Protein AF-S4P9D7-F1 (afdb_monomer_lite)

Structure (mmCIF, N/CA/C/O backbone):
data_AF-S4P9D7-F1
#
_entry.id   AF-S4P9D7-F1
#
loop_
_atom_site.group_PDB
_atom_site.id
_atom_site.type_symbol
_atom_site.label_atom_id
_atom_site.label_alt_id
_atom_site.label_comp_id
_atom_site.label_asym_id
_atom_site.label_entity_id
_atom_site.label_seq_id
_atom_site.pdbx_PDB_ins_code
_atom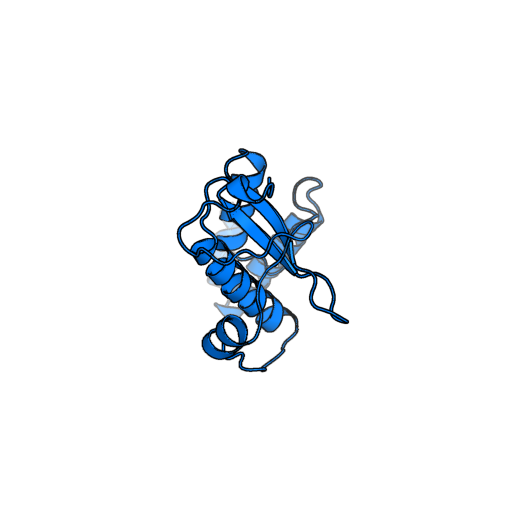_site.Cartn_x
_atom_site.Cartn_y
_atom_site.Cartn_z
_atom_site.occupancy
_atom_site.B_iso_or_equiv
_atom_site.auth_seq_id
_atom_site.auth_comp_id
_atom_site.auth_asym_id
_atom_site.auth_atom_id
_atom_site.pdbx_PDB_model_num
ATOM 1 N N . MET A 1 1 ? -30.443 20.123 17.016 1.00 55.59 1 MET A N 1
ATOM 2 C CA . MET A 1 1 ? -28.961 20.067 17.024 1.00 55.59 1 MET A CA 1
ATOM 3 C C . MET A 1 1 ? -28.457 20.153 18.463 1.00 55.59 1 MET A C 1
ATOM 5 O O . MET A 1 1 ? -27.554 19.395 18.778 1.00 55.59 1 MET A O 1
ATOM 9 N N . GLU A 1 2 ? -29.106 20.948 19.334 1.00 55.00 2 GLU A N 1
ATOM 10 C CA . GLU A 1 2 ? -28.965 20.903 20.808 1.00 55.00 2 GLU A CA 1
ATOM 11 C C . GLU A 1 2 ? -29.050 19.477 21.404 1.00 55.00 2 GLU A C 1
ATOM 13 O O . GLU A 1 2 ? -28.188 19.096 22.186 1.00 55.00 2 GLU A O 1
ATOM 18 N N . ASP A 1 3 ? -30.010 18.648 20.970 1.00 70.12 3 ASP A N 1
ATOM 19 C CA . ASP A 1 3 ? -30.281 17.335 21.593 1.00 70.12 3 ASP A CA 1
ATOM 20 C C . ASP A 1 3 ? -29.162 16.290 21.438 1.00 70.12 3 ASP A C 1
ATOM 22 O O . ASP A 1 3 ? -29.052 15.364 22.233 1.00 70.12 3 ASP A O 1
ATOM 26 N N . ILE A 1 4 ? -28.330 16.392 20.398 1.00 74.69 4 ILE A N 1
ATOM 27 C CA . ILE A 1 4 ? -27.297 15.378 20.114 1.00 74.69 4 ILE A CA 1
ATOM 28 C C . ILE A 1 4 ? -26.074 15.603 21.009 1.00 74.69 4 ILE A C 1
ATOM 30 O O . ILE A 1 4 ? -25.445 14.642 21.447 1.00 74.69 4 ILE A O 1
ATOM 34 N N . ALA A 1 5 ? -25.753 16.869 21.292 1.00 75.44 5 ALA A N 1
ATOM 35 C CA . ALA A 1 5 ? -24.651 17.234 22.177 1.00 75.44 5 ALA A CA 1
ATOM 36 C C . ALA A 1 5 ? -24.961 16.850 23.632 1.00 75.44 5 ALA A C 1
ATOM 38 O O . ALA A 1 5 ? -24.116 16.266 24.300 1.00 75.44 5 ALA A O 1
ATOM 39 N N . GLU A 1 6 ? -26.197 17.081 24.081 1.00 77.31 6 GLU A N 1
ATOM 40 C CA . GLU A 1 6 ? -26.632 16.741 25.441 1.00 77.31 6 GLU A CA 1
ATOM 41 C C . GLU A 1 6 ? -26.624 15.224 25.691 1.00 77.31 6 GLU A C 1
ATOM 43 O O . GLU A 1 6 ? -26.203 14.759 26.746 1.00 77.31 6 GLU A O 1
ATOM 48 N N . VAL A 1 7 ? -27.024 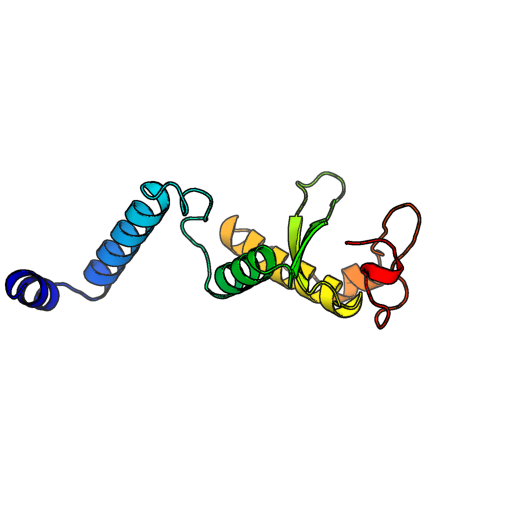14.430 24.691 1.00 78.69 7 VAL A N 1
ATOM 49 C CA . VAL A 1 7 ? -26.945 12.962 24.744 1.00 78.69 7 VAL A CA 1
ATOM 50 C C . VAL A 1 7 ? -25.489 12.490 24.741 1.00 78.69 7 VAL A C 1
ATOM 52 O O . VAL A 1 7 ? -25.148 11.578 25.494 1.00 78.69 7 VAL A O 1
ATOM 55 N N . ALA A 1 8 ? -24.618 13.112 23.941 1.00 78.31 8 ALA A N 1
ATOM 56 C CA . ALA A 1 8 ? -23.202 12.751 23.874 1.00 78.31 8 ALA A CA 1
ATOM 57 C C . ALA A 1 8 ? -22.477 12.936 25.217 1.00 78.31 8 ALA A C 1
ATOM 59 O O . ALA A 1 8 ? -21.659 12.090 25.574 1.00 78.31 8 ALA A O 1
ATOM 60 N N . ASP A 1 9 ? -22.830 13.967 25.990 1.00 83.44 9 ASP A N 1
ATOM 61 C CA . ASP A 1 9 ? -22.253 14.227 27.318 1.00 83.44 9 ASP A CA 1
ATOM 62 C C . ASP A 1 9 ? -22.645 13.175 28.376 1.00 83.44 9 ASP A C 1
ATOM 64 O O . ASP A 1 9 ? -22.005 13.074 29.424 1.00 83.44 9 ASP A O 1
ATOM 68 N N . THR A 1 10 ? -23.674 12.360 28.110 1.00 88.38 10 THR A N 1
ATOM 69 C CA . THR A 1 10 ? -24.101 11.263 29.001 1.00 88.38 10 THR A CA 1
ATOM 70 C C . THR A 1 10 ? -23.444 9.917 28.690 1.00 88.38 10 THR A C 1
ATOM 72 O O . THR A 1 10 ? -23.580 8.976 29.475 1.00 88.38 10 THR A O 1
ATOM 75 N N . LEU A 1 11 ? -22.739 9.809 27.562 1.00 89.00 11 LEU A N 1
ATOM 76 C CA . LEU A 1 11 ? -22.151 8.565 27.070 1.00 89.00 11 LEU A CA 1
ATOM 77 C C . LEU A 1 11 ? -20.698 8.405 27.525 1.00 89.00 11 LEU A C 1
ATOM 79 O O . LEU A 1 11 ? -19.957 9.378 27.682 1.00 89.00 11 LEU A O 1
ATOM 83 N N . SER A 1 12 ? -20.263 7.157 27.711 1.00 92.81 12 SER A N 1
ATOM 84 C CA . SER A 1 12 ? -18.851 6.883 27.974 1.00 92.81 12 SER A CA 1
ATOM 85 C C . SER A 1 12 ? -18.006 7.046 26.704 1.00 92.81 12 SER A C 1
ATOM 87 O O . SER A 1 12 ? -18.512 7.055 25.580 1.00 92.81 12 SER A O 1
ATOM 89 N N . HIS A 1 13 ? -16.683 7.138 26.869 1.00 90.38 13 HIS A N 1
ATOM 90 C CA . HIS A 1 13 ? -15.762 7.168 25.730 1.00 90.38 13 HIS A CA 1
ATOM 91 C C . HIS A 1 13 ? -15.916 5.939 24.822 1.00 90.38 13 HIS A C 1
ATOM 93 O O . HIS A 1 13 ? -15.871 6.073 23.599 1.00 90.38 13 HIS A O 1
ATOM 99 N N . ASP A 1 14 ? -16.122 4.763 25.415 1.00 93.12 14 ASP A N 1
ATOM 100 C CA . ASP A 1 14 ? -16.276 3.513 24.674 1.00 93.12 14 ASP A CA 1
ATOM 101 C C . ASP A 1 14 ? -17.590 3.501 23.880 1.00 93.12 14 ASP A C 1
ATOM 103 O O . ASP A 1 14 ? -17.578 3.146 22.700 1.00 93.12 14 ASP A O 1
ATOM 107 N N . ASP A 1 15 ? -18.684 4.000 24.469 1.00 92.00 15 ASP A N 1
ATOM 108 C CA . ASP A 1 15 ? -19.976 4.136 23.780 1.00 92.00 15 ASP A CA 1
ATOM 109 C C . ASP A 1 15 ? -19.867 5.102 22.589 1.00 92.00 15 ASP A C 1
ATOM 111 O O . ASP A 1 15 ? -20.320 4.805 21.482 1.00 92.00 15 ASP A O 1
ATOM 115 N N . LEU A 1 16 ? -19.211 6.253 22.783 1.00 91.94 16 LEU A N 1
ATOM 116 C CA . LEU A 1 16 ? -18.976 7.230 21.715 1.00 91.94 16 LEU A CA 1
ATOM 117 C C . LEU A 1 16 ? -18.119 6.644 20.587 1.00 91.94 16 LEU A C 1
ATOM 119 O O . LEU A 1 16 ? -18.410 6.870 19.407 1.00 91.94 16 LEU A O 1
ATOM 123 N N . LEU A 1 17 ? -17.080 5.874 20.923 1.00 91.12 17 LEU A N 1
ATOM 124 C CA . LEU A 1 17 ? -16.254 5.174 19.940 1.00 91.12 17 LEU A CA 1
ATOM 125 C C . LEU A 1 17 ? -17.067 4.146 19.152 1.00 91.12 17 LEU A C 1
ATOM 127 O O . LEU A 1 17 ? -16.924 4.074 17.930 1.00 91.12 17 LEU A O 1
ATOM 131 N N . GLU A 1 18 ? -17.900 3.353 19.821 1.00 91.75 18 GLU A N 1
ATOM 132 C CA . GLU A 1 18 ? -18.729 2.332 19.181 1.00 91.75 18 GLU A CA 1
ATOM 133 C C . GLU A 1 18 ? -19.769 2.953 18.240 1.00 91.75 18 GLU A C 1
ATOM 135 O O . GLU A 1 18 ? -19.881 2.536 17.081 1.00 91.75 18 GLU A O 1
ATOM 140 N N . ILE A 1 19 ? -20.465 4.001 18.690 1.00 91.94 19 ILE A N 1
ATOM 141 C CA . ILE A 1 19 ? -21.448 4.739 17.884 1.00 91.94 19 ILE A CA 1
ATOM 142 C C . ILE A 1 19 ? -20.776 5.368 16.664 1.00 91.94 19 ILE A C 1
ATOM 144 O O . ILE A 1 19 ? -21.284 5.249 15.544 1.00 91.94 19 ILE A O 1
ATOM 148 N N . THR A 1 20 ? -19.618 6.005 16.853 1.00 90.12 20 THR A N 1
ATOM 149 C CA . THR A 1 20 ? -18.883 6.659 15.761 1.00 90.12 20 THR A CA 1
ATOM 150 C C . THR A 1 20 ? -18.406 5.636 14.733 1.00 90.12 20 THR A C 1
ATOM 152 O O . THR A 1 20 ? -18.627 5.823 13.536 1.00 90.12 20 THR A O 1
ATOM 155 N N . LYS A 1 21 ? -17.809 4.522 15.179 1.00 89.44 21 LYS A N 1
ATOM 156 C CA . LYS A 1 21 ? -17.363 3.436 14.289 1.00 89.44 21 LYS A CA 1
ATOM 157 C C . LYS A 1 21 ? -18.530 2.842 13.510 1.00 89.44 21 LYS A C 1
ATOM 159 O O . LYS A 1 21 ? -18.445 2.715 12.293 1.00 89.44 21 LYS A O 1
ATOM 164 N N . SER A 1 22 ? -19.632 2.532 14.186 1.00 90.38 22 SER A N 1
ATOM 165 C CA . SER A 1 22 ? -20.820 1.954 13.549 1.00 90.38 22 SER A CA 1
ATOM 166 C C . SER A 1 22 ? -21.439 2.908 12.527 1.00 90.38 22 SER A C 1
ATOM 168 O O . SER A 1 22 ? -21.825 2.489 11.436 1.00 90.38 22 SER A O 1
ATOM 170 N N . SER A 1 23 ? -21.485 4.204 12.844 1.00 91.31 23 SER A N 1
ATOM 171 C CA . SER A 1 23 ? -21.981 5.238 11.930 1.00 91.31 23 SER A CA 1
ATOM 172 C C . SER A 1 23 ? -21.091 5.385 10.697 1.00 91.31 23 SER A C 1
ATOM 174 O O . SER A 1 23 ? -21.610 5.447 9.584 1.00 91.31 23 SER A O 1
ATOM 176 N N . LEU A 1 24 ? -19.764 5.372 10.870 1.00 89.50 24 LEU A N 1
ATOM 177 C CA . LEU A 1 24 ? -18.810 5.399 9.758 1.00 89.50 24 LEU A CA 1
ATOM 178 C C . LEU A 1 24 ? -18.944 4.169 8.859 1.00 89.50 24 LEU A C 1
ATOM 180 O O . LEU A 1 24 ? -19.039 4.316 7.645 1.00 89.50 24 LEU A O 1
ATOM 184 N N . VAL A 1 25 ? -19.012 2.966 9.435 1.00 89.44 25 VAL A N 1
ATOM 185 C CA . VAL A 1 25 ? -19.188 1.723 8.665 1.00 89.44 25 VAL A CA 1
ATOM 186 C C . VAL A 1 25 ? -20.497 1.744 7.879 1.00 89.44 25 VAL A C 1
ATOM 188 O O . VAL A 1 25 ? -20.529 1.345 6.714 1.00 89.44 25 VAL A O 1
ATOM 191 N N . ASN A 1 26 ? -21.576 2.239 8.487 1.00 90.44 26 ASN A N 1
ATOM 192 C CA . ASN A 1 26 ? -22.845 2.400 7.791 1.00 90.44 26 ASN A CA 1
ATOM 193 C C . ASN A 1 26 ? -22.727 3.385 6.628 1.00 90.44 26 ASN A C 1
ATOM 195 O O . ASN A 1 26 ? -23.151 3.035 5.532 1.00 90.44 26 ASN A O 1
ATOM 199 N N . LEU A 1 27 ? -22.114 4.553 6.844 1.00 90.31 27 LEU A N 1
ATOM 200 C CA . LEU A 1 27 ? -21.905 5.562 5.806 1.00 90.31 27 LEU A CA 1
ATOM 201 C C . LEU A 1 27 ? -21.118 4.990 4.623 1.00 90.31 27 LEU A C 1
ATOM 203 O O . LEU A 1 27 ? -21.599 5.074 3.494 1.00 90.31 27 LEU A O 1
ATOM 207 N N . LEU A 1 28 ? -19.973 4.350 4.890 1.00 89.06 28 LEU A N 1
ATOM 208 C CA . LEU A 1 28 ? -19.132 3.722 3.865 1.00 89.06 28 LEU A CA 1
ATOM 209 C C . LEU A 1 28 ? -19.915 2.684 3.054 1.00 89.06 28 LEU A C 1
ATOM 211 O O . LEU A 1 28 ? -19.810 2.646 1.837 1.00 89.06 28 LEU A O 1
ATOM 215 N N . ARG A 1 29 ? -20.759 1.876 3.708 1.00 87.25 29 ARG A N 1
ATOM 216 C CA . ARG A 1 29 ? -21.552 0.835 3.038 1.00 87.25 29 ARG A CA 1
ATOM 217 C C . ARG A 1 29 ? -22.730 1.384 2.230 1.00 87.25 29 ARG A C 1
ATOM 219 O O . ARG A 1 29 ? -23.120 0.771 1.240 1.00 87.25 29 ARG A O 1
ATOM 226 N N . THR A 1 30 ? -23.364 2.460 2.693 1.00 90.56 30 THR A N 1
ATOM 227 C CA . THR A 1 30 ? -24.562 3.019 2.043 1.00 90.56 30 THR A CA 1
ATOM 228 C C . THR A 1 30 ? -24.243 3.940 0.877 1.00 90.56 30 THR A C 1
ATOM 230 O O . THR A 1 30 ? -25.066 4.070 -0.027 1.00 90.56 30 THR A O 1
ATOM 233 N N . ASP A 1 31 ? -23.084 4.593 0.902 1.00 90.88 31 ASP A N 1
ATOM 234 C CA . ASP A 1 31 ? -22.670 5.493 -0.163 1.00 90.88 31 ASP A CA 1
ATOM 235 C C . ASP A 1 31 ? -22.132 4.686 -1.354 1.00 90.88 31 ASP A C 1
ATOM 237 O O . ASP A 1 31 ? -21.165 3.934 -1.232 1.00 90.88 31 ASP A O 1
ATOM 241 N N . SER A 1 32 ? -22.749 4.844 -2.528 1.00 89.62 32 SER A N 1
ATOM 242 C CA . SER A 1 32 ? -22.344 4.126 -3.742 1.00 89.62 32 SER A CA 1
ATOM 243 C C . SER A 1 32 ? -20.901 4.408 -4.165 1.00 89.62 32 SER A C 1
ATOM 245 O O . SER A 1 32 ? -20.293 3.556 -4.806 1.00 89.62 32 SER A O 1
ATOM 247 N N . LEU A 1 33 ? -20.364 5.585 -3.826 1.00 86.50 33 LEU A N 1
ATOM 248 C CA . LEU A 1 33 ? -18.998 5.990 -4.159 1.00 86.50 33 LEU A CA 1
ATOM 249 C C . LEU A 1 33 ? -17.961 5.466 -3.163 1.00 86.50 33 LEU A C 1
ATOM 251 O O . LEU A 1 33 ? -16.793 5.409 -3.519 1.00 86.50 33 LEU A O 1
ATOM 255 N N . LEU A 1 34 ? -18.365 5.123 -1.935 1.00 85.62 34 LEU A N 1
ATOM 256 C CA . LEU A 1 34 ? -17.450 4.688 -0.867 1.00 85.62 34 LEU A CA 1
ATOM 257 C C . LEU A 1 34 ? -17.592 3.200 -0.515 1.00 85.62 34 LEU A C 1
ATOM 259 O O . LEU A 1 34 ? -16.864 2.693 0.338 1.00 85.62 34 LEU A O 1
ATOM 263 N N . SER A 1 35 ? -18.535 2.505 -1.157 1.00 84.94 35 SER A N 1
ATOM 264 C CA . SER A 1 35 ? -18.882 1.107 -0.869 1.00 84.94 35 SER A CA 1
ATOM 265 C C . SER A 1 35 ? -17.773 0.088 -1.148 1.00 84.94 35 SER A C 1
ATOM 267 O O . SER A 1 35 ? -17.868 -1.056 -0.703 1.00 84.94 35 SER A O 1
ATOM 269 N N . ASP A 1 36 ? -16.723 0.487 -1.862 1.00 83.38 36 ASP A N 1
ATOM 270 C CA . ASP A 1 36 ? -15.534 -0.310 -2.158 1.00 83.38 36 ASP A CA 1
ATOM 271 C C . ASP A 1 36 ? -14.438 -0.196 -1.082 1.00 83.38 36 ASP A C 1
ATOM 273 O O . ASP A 1 36 ? -13.488 -0.986 -1.082 1.00 83.38 36 ASP A O 1
ATOM 277 N N . LEU A 1 37 ? -14.566 0.748 -0.142 1.00 85.44 37 LEU A N 1
ATOM 278 C CA . LEU A 1 37 ? -13.601 0.938 0.935 1.00 85.44 37 LEU A CA 1
ATOM 279 C C . LEU A 1 37 ? -13.805 -0.092 2.061 1.00 85.44 37 LEU A C 1
ATOM 281 O O . LEU A 1 37 ? -14.934 -0.329 2.503 1.00 85.44 37 LEU A O 1
ATOM 285 N N . PRO A 1 38 ? -12.723 -0.686 2.596 1.00 82.88 38 PRO A N 1
ATOM 286 C CA . PRO A 1 38 ? -12.820 -1.561 3.753 1.00 82.88 38 PRO A CA 1
ATOM 287 C C . PRO A 1 38 ? -13.302 -0.794 4.994 1.00 82.88 38 PRO A C 1
ATOM 289 O O . PRO A 1 38 ? -12.962 0.368 5.212 1.00 82.88 38 PRO A O 1
ATOM 292 N N . SER A 1 39 ? -14.065 -1.468 5.858 1.00 80.94 39 SER A N 1
ATOM 293 C CA . SER A 1 39 ? -14.608 -0.887 7.099 1.00 80.94 39 SER A CA 1
ATOM 294 C C . SER A 1 39 ? -13.534 -0.422 8.086 1.00 80.94 39 SER A C 1
ATOM 296 O O . SER A 1 39 ? -13.787 0.418 8.944 1.00 80.94 39 SER A O 1
ATOM 298 N N . ASP A 1 40 ? -12.342 -0.997 7.983 1.00 81.88 40 ASP A N 1
ATOM 299 C CA . ASP A 1 40 ? -11.159 -0.722 8.789 1.00 81.88 40 ASP A CA 1
ATOM 300 C C . ASP A 1 40 ? -10.072 -0.019 7.954 1.00 81.88 40 ASP A C 1
ATOM 302 O O . ASP A 1 40 ? -8.869 -0.232 8.144 1.00 81.88 40 ASP A O 1
ATOM 306 N N . ILE A 1 41 ? -10.494 0.788 6.977 1.00 87.62 41 ILE A N 1
ATOM 307 C CA . ILE A 1 41 ? -9.577 1.583 6.168 1.00 87.62 41 ILE A CA 1
ATOM 308 C C . ILE A 1 41 ? -8.758 2.543 7.040 1.00 87.62 41 ILE A C 1
ATOM 310 O O . ILE A 1 41 ? -9.271 3.169 7.971 1.00 87.62 41 ILE A O 1
ATOM 314 N N . ILE A 1 42 ? -7.468 2.674 6.727 1.00 89.31 42 ILE A N 1
ATOM 315 C CA . ILE A 1 42 ? -6.575 3.619 7.405 1.00 89.31 42 ILE A CA 1
ATOM 316 C C . ILE A 1 42 ? -6.341 4.872 6.557 1.00 89.31 42 ILE A C 1
ATOM 318 O O . ILE A 1 42 ? -6.417 4.841 5.330 1.00 89.31 42 ILE A O 1
ATOM 322 N N . LEU A 1 43 ? -5.976 5.980 7.209 1.00 90.31 43 LEU A N 1
ATOM 323 C CA . LEU A 1 43 ? -5.739 7.263 6.535 1.00 90.31 43 LEU A CA 1
ATOM 324 C C . LEU A 1 43 ? -4.685 7.168 5.414 1.00 90.31 43 LEU A C 1
ATOM 326 O O . LEU A 1 43 ? -4.835 7.790 4.369 1.00 90.31 43 LEU A O 1
ATOM 330 N N . GLU A 1 44 ? -3.641 6.366 5.615 1.00 90.56 44 GLU A N 1
ATOM 331 C CA . GLU A 1 44 ? -2.592 6.129 4.615 1.00 90.56 44 GLU A CA 1
ATOM 332 C C . GLU A 1 44 ? -3.136 5.509 3.316 1.00 90.56 44 GLU A C 1
ATOM 334 O O . GLU A 1 44 ? -2.731 5.912 2.224 1.00 90.56 44 GLU A O 1
ATOM 339 N N . GLU A 1 45 ? -4.079 4.570 3.414 1.00 90.31 45 GLU A N 1
ATOM 340 C CA . GLU A 1 45 ? -4.723 3.967 2.245 1.00 90.31 45 GLU A CA 1
ATOM 341 C C . GLU A 1 45 ? -5.643 4.963 1.548 1.00 90.31 45 GLU A C 1
ATOM 343 O O . GLU A 1 45 ? -5.623 5.029 0.326 1.00 90.31 45 GLU A O 1
ATOM 348 N N . ILE A 1 46 ? -6.385 5.784 2.302 1.00 91.69 46 ILE A N 1
ATOM 349 C CA . ILE A 1 46 ? -7.228 6.843 1.724 1.00 91.69 46 ILE A CA 1
ATOM 350 C C . ILE A 1 46 ? -6.372 7.807 0.899 1.00 91.69 46 ILE A C 1
ATOM 352 O O . ILE A 1 46 ? -6.691 8.084 -0.254 1.00 91.69 46 ILE A O 1
ATOM 356 N N . ILE A 1 47 ? -5.252 8.279 1.456 1.00 92.75 47 ILE A N 1
ATOM 357 C CA . ILE A 1 47 ? -4.324 9.172 0.746 1.00 92.75 47 ILE A CA 1
ATOM 358 C C . ILE A 1 47 ? -3.775 8.485 -0.512 1.00 92.75 47 ILE A C 1
ATOM 360 O O . ILE A 1 47 ? -3.683 9.106 -1.569 1.00 92.75 47 ILE A O 1
ATOM 364 N N . SER A 1 48 ? -3.448 7.195 -0.414 1.00 91.88 48 SER A N 1
ATOM 365 C CA . SER A 1 48 ? -2.930 6.414 -1.540 1.00 91.88 48 SER A CA 1
ATOM 366 C C . SER A 1 48 ? -3.974 6.221 -2.644 1.00 91.88 48 SER A C 1
ATOM 368 O O . SER A 1 48 ? -3.639 6.366 -3.815 1.00 91.88 48 SER A O 1
ATOM 370 N N . LEU A 1 49 ? -5.236 5.948 -2.298 1.00 91.25 49 LEU A N 1
ATOM 371 C CA . LEU A 1 49 ? -6.343 5.823 -3.251 1.00 91.25 49 LEU A CA 1
ATOM 372 C C . LEU A 1 49 ? -6.633 7.155 -3.945 1.00 91.25 49 LEU A C 1
ATOM 374 O O . LEU A 1 49 ? -6.717 7.194 -5.167 1.00 91.25 49 LEU A O 1
ATOM 378 N N . ILE A 1 50 ? -6.670 8.259 -3.195 1.00 93.25 50 ILE A N 1
ATOM 379 C CA . ILE A 1 50 ? -6.812 9.609 -3.762 1.00 93.25 50 ILE A CA 1
ATOM 380 C C . ILE A 1 50 ? -5.690 9.891 -4.773 1.00 93.25 50 ILE A C 1
ATOM 382 O O . ILE A 1 50 ? -5.944 10.407 -5.860 1.00 93.25 50 ILE A O 1
ATOM 386 N N . ALA A 1 51 ? -4.447 9.520 -4.456 1.00 94.00 51 ALA A N 1
ATOM 387 C CA . ALA A 1 51 ? -3.327 9.687 -5.379 1.00 94.00 51 ALA A CA 1
ATOM 388 C C . ALA A 1 51 ? -3.477 8.842 -6.659 1.00 94.00 51 ALA A C 1
ATOM 390 O O . ALA A 1 51 ? -3.056 9.285 -7.728 1.00 94.00 51 ALA A O 1
ATOM 391 N N . VAL A 1 52 ? -4.088 7.654 -6.580 1.00 93.69 52 VAL A N 1
ATOM 392 C CA . VAL A 1 52 ? -4.416 6.839 -7.765 1.00 93.69 52 VAL A CA 1
ATOM 393 C C . VAL A 1 52 ? -5.473 7.532 -8.623 1.00 93.69 52 VAL A C 1
ATOM 395 O O . VAL A 1 52 ? -5.265 7.678 -9.824 1.00 93.69 52 VAL A O 1
ATOM 398 N N . GLU A 1 53 ? -6.548 8.038 -8.017 1.00 91.44 53 GLU A N 1
ATOM 399 C CA . GLU A 1 53 ? -7.613 8.764 -8.728 1.00 91.44 53 GLU A CA 1
ATOM 400 C C . GLU A 1 53 ? -7.098 10.031 -9.431 1.00 91.44 53 GLU A C 1
ATOM 402 O O . GLU A 1 53 ? -7.538 10.381 -10.525 1.00 91.44 53 GLU A O 1
ATOM 407 N N . HIS A 1 54 ? -6.106 10.705 -8.843 1.00 94.19 54 HIS A N 1
ATOM 408 C CA . HIS A 1 54 ? -5.435 11.850 -9.464 1.00 94.19 54 HIS A CA 1
ATOM 409 C C . HIS A 1 54 ? -4.340 11.472 -10.478 1.00 94.19 54 HIS A C 1
ATOM 411 O O . HIS A 1 54 ? -3.679 12.366 -11.010 1.00 94.19 54 HIS A O 1
ATOM 417 N N . GLY A 1 55 ? -4.116 10.181 -10.742 1.00 92.50 55 GLY A N 1
ATOM 418 C CA . GLY A 1 55 ? -3.085 9.703 -11.667 1.00 92.50 55 GLY A CA 1
ATOM 419 C C . GLY A 1 55 ? -1.651 9.939 -11.183 1.00 92.50 55 GLY A C 1
ATOM 420 O O . GLY A 1 55 ? -0.728 9.969 -11.987 1.00 92.50 55 GLY A O 1
ATOM 421 N N . GLN A 1 56 ? -1.452 10.142 -9.880 1.00 93.94 56 GLN A N 1
ATOM 422 C CA . GLN A 1 56 ? -0.135 10.337 -9.260 1.00 93.94 56 GLN A CA 1
ATOM 423 C C . GLN A 1 56 ? 0.488 9.009 -8.807 1.00 93.94 56 GLN A C 1
ATOM 425 O O . GLN A 1 56 ? 1.712 8.885 -8.718 1.00 93.94 56 GLN A O 1
ATOM 430 N N . SER A 1 57 ? -0.360 8.014 -8.547 1.00 96.25 57 SER A N 1
ATOM 431 C CA . SER A 1 57 ? 0.016 6.676 -8.098 1.00 96.25 57 SER A CA 1
ATOM 432 C C . SER A 1 57 ? -0.621 5.601 -8.970 1.00 96.25 57 SER A C 1
ATOM 434 O O . SER A 1 57 ? -1.618 5.838 -9.648 1.00 96.25 57 SER A O 1
ATOM 436 N N . ILE A 1 58 ? -0.052 4.400 -8.928 1.00 95.12 58 ILE A N 1
ATOM 437 C CA . ILE A 1 58 ? -0.519 3.220 -9.658 1.00 95.12 58 ILE A CA 1
ATOM 438 C C . ILE A 1 58 ? -0.749 2.061 -8.692 1.00 95.12 58 ILE A C 1
ATOM 440 O O . ILE A 1 58 ? -0.112 1.970 -7.640 1.00 95.12 58 ILE A O 1
ATOM 444 N N . SER A 1 59 ? -1.683 1.179 -9.048 1.00 95.31 59 SER A N 1
ATOM 445 C CA . SER A 1 59 ? -1.962 -0.052 -8.304 1.00 95.31 59 SER A CA 1
ATOM 446 C C . SER A 1 59 ? -1.236 -1.227 -8.948 1.00 95.31 59 SER A C 1
ATOM 448 O O . SER A 1 59 ? -1.530 -1.593 -10.081 1.00 95.31 59 SER A O 1
ATOM 450 N N . ILE A 1 60 ? -0.333 -1.853 -8.201 1.00 95.31 60 ILE A N 1
ATOM 451 C CA . ILE A 1 60 ? 0.445 -3.017 -8.625 1.00 95.31 60 ILE A CA 1
ATOM 452 C C . ILE A 1 60 ? -0.045 -4.242 -7.852 1.00 95.31 60 ILE A C 1
ATOM 454 O O . ILE A 1 60 ? -0.219 -4.192 -6.635 1.00 95.31 60 ILE A O 1
ATOM 458 N N . TYR A 1 61 ? -0.241 -5.360 -8.548 1.00 95.50 61 TYR A N 1
ATOM 459 C CA . TYR A 1 61 ? -0.579 -6.639 -7.927 1.00 95.50 61 TYR A CA 1
ATOM 460 C C . TYR A 1 61 ? 0.662 -7.521 -7.845 1.00 95.50 61 TYR A C 1
ATOM 462 O O . TYR A 1 61 ? 1.231 -7.916 -8.860 1.00 95.50 61 TYR A O 1
ATOM 470 N N . ILE A 1 62 ? 1.081 -7.838 -6.623 1.00 95.38 62 ILE A N 1
ATOM 471 C CA . ILE A 1 62 ? 2.243 -8.683 -6.364 1.00 95.38 62 ILE A CA 1
ATOM 472 C C . ILE A 1 62 ? 1.777 -10.129 -6.245 1.00 95.38 62 ILE A C 1
ATOM 474 O O . ILE A 1 62 ? 1.125 -10.491 -5.262 1.00 95.38 62 ILE A O 1
ATOM 478 N N . ALA A 1 63 ? 2.117 -10.950 -7.237 1.00 94.19 63 ALA A N 1
ATOM 479 C CA . ALA A 1 63 ? 1.934 -12.395 -7.168 1.00 94.19 63 ALA A CA 1
ATOM 480 C C . ALA A 1 63 ? 2.881 -13.002 -6.118 1.00 94.19 63 ALA A C 1
ATOM 482 O O . ALA A 1 63 ? 4.043 -12.603 -6.015 1.00 94.19 63 ALA A O 1
ATOM 483 N N . ARG A 1 64 ? 2.372 -13.941 -5.316 1.00 89.56 64 ARG A N 1
ATOM 484 C CA . ARG A 1 64 ? 3.087 -14.555 -4.187 1.00 89.56 64 ARG A CA 1
ATOM 485 C C . ARG A 1 64 ? 2.905 -16.070 -4.225 1.00 89.56 64 ARG A C 1
ATOM 487 O O . ARG A 1 64 ? 2.239 -16.616 -3.357 1.00 89.56 64 ARG A O 1
ATOM 494 N N . ASP A 1 65 ? 3.459 -16.722 -5.241 1.00 82.25 65 ASP A N 1
ATOM 495 C CA . ASP A 1 65 ? 3.314 -18.168 -5.463 1.00 82.25 65 ASP A CA 1
ATOM 496 C C . ASP A 1 65 ? 1.853 -18.640 -5.272 1.00 82.25 65 ASP A C 1
ATOM 498 O O . ASP A 1 65 ? 0.983 -18.230 -6.041 1.00 82.25 65 ASP A O 1
ATOM 502 N N . ASP A 1 66 ? 1.576 -19.436 -4.232 1.00 84.25 66 ASP A N 1
ATOM 503 C CA . ASP A 1 66 ? 0.260 -20.025 -3.929 1.00 84.25 66 ASP A CA 1
ATOM 504 C C . ASP A 1 66 ? -0.677 -19.119 -3.096 1.00 84.25 66 ASP A C 1
ATOM 506 O O . ASP A 1 66 ? -1.790 -19.515 -2.743 1.00 84.25 66 ASP A O 1
ATOM 510 N N . GLU A 1 67 ? -0.251 -17.903 -2.753 1.00 86.62 67 GLU A N 1
ATOM 511 C CA . GLU A 1 67 ? -1.033 -16.944 -1.967 1.00 86.62 67 GLU A CA 1
ATOM 512 C C . GLU A 1 67 ? -1.784 -15.944 -2.864 1.00 86.62 67 GLU A C 1
ATOM 514 O O . GLU A 1 67 ? -1.309 -15.589 -3.950 1.00 86.62 67 GLU A O 1
ATOM 519 N N . PRO A 1 68 ? -2.919 -15.382 -2.399 1.00 89.25 68 PRO A N 1
ATOM 520 C CA . PRO A 1 68 ? -3.621 -14.331 -3.124 1.00 89.25 68 PRO A CA 1
ATOM 521 C C . PRO A 1 68 ? -2.689 -13.157 -3.465 1.00 89.25 68 PRO A C 1
ATOM 523 O O . PRO A 1 68 ? -1.846 -12.791 -2.634 1.00 89.25 68 PRO A O 1
ATOM 526 N N . PRO A 1 69 ? -2.832 -12.517 -4.637 1.00 94.00 69 PRO A N 1
ATOM 527 C CA . PRO A 1 69 ? -2.029 -11.352 -4.974 1.00 94.00 69 PRO A CA 1
ATOM 528 C C . PRO A 1 69 ? -2.201 -10.226 -3.950 1.00 94.00 69 PRO A C 1
ATOM 530 O O . PRO A 1 69 ? -3.315 -9.918 -3.524 1.00 94.00 69 PRO A O 1
ATOM 533 N N . LEU A 1 70 ? -1.097 -9.585 -3.566 1.00 94.38 70 LEU A N 1
ATOM 534 C CA . LEU A 1 70 ? -1.130 -8.409 -2.699 1.00 94.38 70 LEU A CA 1
ATOM 535 C C . LEU A 1 70 ? -1.249 -7.149 -3.563 1.00 94.38 70 LEU A C 1
ATOM 537 O O . LEU A 1 70 ? -0.348 -6.865 -4.351 1.00 94.38 70 LEU A O 1
ATOM 541 N N . LYS A 1 71 ? -2.329 -6.379 -3.395 1.00 94.19 71 LYS A N 1
ATOM 542 C CA . LYS A 1 71 ? -2.461 -5.048 -4.004 1.00 94.19 71 LYS A CA 1
ATOM 543 C C . LYS A 1 71 ? -1.557 -4.057 -3.266 1.00 94.19 71 LYS A C 1
ATOM 545 O O . LYS A 1 71 ? -1.632 -3.937 -2.046 1.00 94.19 71 LYS A O 1
ATOM 550 N N . VAL A 1 72 ? -0.717 -3.351 -4.013 1.00 95.69 72 VAL A N 1
ATOM 551 C CA . VAL A 1 72 ? 0.259 -2.380 -3.513 1.00 95.69 72 VAL A CA 1
ATOM 552 C C . VAL A 1 72 ? 0.126 -1.106 -4.331 1.00 95.69 72 VAL A C 1
ATOM 554 O O . VAL A 1 72 ? 0.202 -1.149 -5.555 1.00 95.69 72 VAL A O 1
ATOM 557 N N . ILE A 1 73 ? -0.064 0.028 -3.664 1.00 95.56 73 ILE A N 1
ATOM 558 C CA . ILE A 1 73 ? -0.123 1.337 -4.321 1.00 95.56 73 ILE A CA 1
ATOM 559 C C . ILE A 1 73 ? 1.223 2.044 -4.159 1.00 95.56 73 ILE A C 1
ATOM 561 O O . ILE A 1 73 ? 1.772 2.092 -3.057 1.00 95.56 73 ILE A O 1
ATOM 565 N N . VAL A 1 74 ? 1.756 2.586 -5.254 1.00 96.19 74 VAL A N 1
ATOM 566 C CA . VAL A 1 74 ? 3.010 3.358 -5.270 1.00 96.19 74 VAL A CA 1
ATOM 567 C C . VAL A 1 74 ? 2.906 4.566 -6.202 1.00 96.19 74 VAL A C 1
ATOM 569 O O . VAL A 1 74 ? 2.145 4.503 -7.167 1.00 96.19 74 VAL A O 1
ATOM 572 N N . PRO A 1 75 ? 3.678 5.643 -5.967 1.00 94.94 75 PRO A N 1
ATOM 573 C CA . PRO A 1 75 ? 3.819 6.735 -6.930 1.00 94.94 75 PRO A CA 1
ATOM 574 C C . PRO A 1 75 ? 4.270 6.234 -8.309 1.00 94.94 75 PRO A C 1
ATOM 576 O O . PRO A 1 75 ? 5.062 5.297 -8.399 1.00 94.94 75 PRO A O 1
ATOM 579 N N . GLN A 1 76 ? 3.826 6.884 -9.388 1.00 91.75 76 GLN A N 1
ATOM 580 C CA . GLN A 1 76 ? 4.203 6.499 -10.761 1.00 91.75 76 GLN A CA 1
ATOM 581 C C . GLN A 1 76 ? 5.716 6.523 -11.015 1.00 91.75 76 GLN A C 1
ATOM 583 O O . GLN A 1 76 ? 6.248 5.714 -11.768 1.00 91.75 76 GLN A O 1
ATOM 588 N N . ASN A 1 77 ? 6.420 7.455 -10.380 1.00 93.25 77 ASN A N 1
ATOM 589 C CA . ASN A 1 77 ? 7.866 7.618 -10.490 1.00 93.25 77 ASN A CA 1
ATOM 590 C C . ASN A 1 77 ? 8.641 6.854 -9.404 1.00 93.25 77 ASN A C 1
ATOM 592 O O . ASN A 1 77 ? 9.811 7.160 -9.171 1.00 93.25 77 ASN A O 1
ATOM 596 N N . ALA A 1 78 ? 7.994 5.907 -8.718 1.00 96.12 78 ALA A N 1
ATOM 597 C CA . ALA A 1 78 ? 8.616 5.173 -7.633 1.00 96.12 78 ALA A CA 1
ATOM 598 C C . ALA A 1 78 ? 9.825 4.365 -8.115 1.00 96.12 78 ALA A C 1
ATOM 600 O O . ALA A 1 78 ? 9.846 3.768 -9.193 1.00 96.12 78 ALA A O 1
ATOM 601 N N . THR A 1 79 ? 10.835 4.304 -7.264 1.00 97.31 79 THR A N 1
ATOM 602 C CA . THR A 1 79 ? 11.995 3.431 -7.442 1.00 97.31 79 THR A CA 1
ATOM 603 C C . THR A 1 79 ? 11.681 1.997 -7.017 1.00 97.31 79 THR A C 1
ATOM 605 O O . THR A 1 79 ? 10.777 1.743 -6.214 1.00 97.31 79 THR A O 1
ATOM 608 N N . VAL A 1 80 ? 12.478 1.029 -7.475 1.00 96.62 80 VAL A N 1
ATOM 609 C CA . VAL A 1 80 ? 12.385 -0.369 -7.007 1.00 96.62 80 VAL A CA 1
ATOM 610 C C . VAL A 1 80 ? 12.522 -0.460 -5.478 1.00 96.62 80 VAL A C 1
ATOM 612 O O . VAL A 1 80 ? 11.859 -1.274 -4.826 1.00 96.62 80 VAL A O 1
ATOM 615 N N . ARG A 1 81 ? 13.345 0.403 -4.867 1.00 96.81 81 ARG A N 1
ATOM 616 C CA . ARG A 1 81 ? 13.480 0.517 -3.407 1.00 96.81 81 ARG A CA 1
ATOM 617 C C . ARG A 1 81 ? 12.172 0.921 -2.733 1.00 96.81 81 ARG A C 1
ATOM 619 O O . ARG A 1 81 ? 11.830 0.367 -1.685 1.00 96.81 81 ARG A O 1
ATOM 626 N N . GLU A 1 82 ? 11.470 1.899 -3.292 1.00 96.56 82 GLU A N 1
ATOM 627 C CA . GLU A 1 82 ? 10.183 2.370 -2.777 1.00 96.56 82 GLU A CA 1
ATOM 628 C C . GLU A 1 82 ? 9.097 1.317 -2.960 1.00 96.56 82 GLU A C 1
ATOM 630 O O . GLU A 1 82 ? 8.353 1.066 -2.015 1.00 96.56 82 GLU A O 1
ATOM 635 N N . LEU A 1 83 ? 9.093 0.602 -4.089 1.00 96.62 83 LEU A N 1
ATOM 636 C CA . LEU A 1 83 ? 8.210 -0.542 -4.293 1.00 96.62 83 LEU A CA 1
ATOM 637 C C . LEU A 1 83 ? 8.418 -1.614 -3.215 1.00 96.62 83 LEU A C 1
ATOM 639 O O . LEU A 1 83 ? 7.463 -2.012 -2.554 1.00 96.62 83 LEU A O 1
ATOM 643 N N . LYS A 1 84 ? 9.662 -2.030 -2.945 1.00 96.81 84 LYS A N 1
ATOM 644 C CA . LYS A 1 84 ? 9.968 -3.009 -1.880 1.00 96.81 84 LYS A CA 1
ATOM 645 C C . LYS A 1 84 ? 9.477 -2.548 -0.500 1.00 96.81 84 LYS A C 1
ATOM 647 O O . LYS A 1 84 ? 8.971 -3.357 0.278 1.00 96.81 84 LYS A O 1
ATOM 652 N N . LYS A 1 85 ? 9.597 -1.253 -0.187 1.00 96.19 85 LYS A N 1
ATOM 653 C CA . LYS A 1 85 ? 9.061 -0.678 1.060 1.00 96.19 85 LYS A CA 1
ATOM 654 C C . LYS A 1 85 ? 7.532 -0.686 1.084 1.00 96.19 85 LYS A C 1
ATOM 656 O O . LYS A 1 85 ? 6.953 -1.060 2.100 1.00 96.19 85 LYS A O 1
ATOM 661 N N . ALA A 1 86 ? 6.888 -0.318 -0.020 1.00 95.88 86 ALA A N 1
ATOM 662 C CA . ALA A 1 86 ? 5.436 -0.313 -0.136 1.00 95.88 86 ALA A CA 1
ATOM 663 C C . ALA A 1 86 ? 4.855 -1.727 -0.013 1.00 95.88 86 ALA A C 1
ATOM 665 O O . ALA A 1 86 ? 3.852 -1.906 0.672 1.00 95.88 86 ALA A O 1
ATOM 666 N N . ILE A 1 87 ? 5.512 -2.742 -0.587 1.00 96.06 87 ILE A N 1
ATOM 667 C CA . ILE A 1 87 ? 5.136 -4.153 -0.409 1.00 96.06 87 ILE A CA 1
ATOM 668 C C . ILE A 1 87 ? 5.169 -4.525 1.072 1.00 96.06 87 ILE A C 1
ATOM 670 O O . ILE A 1 87 ? 4.211 -5.103 1.584 1.00 96.06 87 ILE A O 1
ATOM 674 N N . ALA A 1 88 ? 6.248 -4.160 1.770 1.00 95.62 88 ALA A N 1
ATOM 675 C CA . ALA A 1 88 ? 6.380 -4.447 3.190 1.00 95.62 88 ALA A CA 1
ATOM 676 C C . ALA A 1 88 ? 5.253 -3.817 4.015 1.00 95.62 88 ALA A C 1
ATOM 678 O O . ALA A 1 88 ? 4.617 -4.498 4.821 1.00 95.62 88 ALA A O 1
ATOM 679 N N . ARG A 1 89 ? 4.961 -2.540 3.753 1.00 94.44 89 ARG A N 1
ATOM 680 C CA . ARG A 1 89 ? 3.924 -1.783 4.453 1.00 94.44 89 ARG A CA 1
ATOM 681 C C . ARG A 1 89 ? 2.516 -2.325 4.193 1.00 94.44 89 ARG A C 1
ATOM 683 O O . ARG A 1 89 ? 1.779 -2.570 5.145 1.00 94.44 89 ARG A O 1
ATOM 690 N N . HIS A 1 90 ? 2.157 -2.576 2.935 1.00 93.56 90 HIS A N 1
ATOM 691 C CA . HIS A 1 90 ? 0.846 -3.136 2.588 1.00 93.56 90 HIS A CA 1
ATOM 692 C C . HIS A 1 90 ? 0.667 -4.556 3.130 1.00 93.56 90 HIS A C 1
ATOM 694 O O . HIS A 1 90 ? -0.425 -4.917 3.562 1.00 93.56 90 HIS A O 1
ATOM 700 N N . PHE A 1 91 ? 1.735 -5.357 3.172 1.00 93.19 91 PHE A N 1
ATOM 701 C CA . PHE A 1 91 ? 1.671 -6.685 3.772 1.00 93.19 91 PHE A CA 1
ATOM 702 C C . PHE A 1 91 ? 1.465 -6.621 5.294 1.00 93.19 91 PHE A C 1
ATOM 704 O O . PHE A 1 91 ? 0.740 -7.443 5.846 1.00 93.19 91 PHE A O 1
ATOM 711 N N . GLU A 1 92 ? 2.061 -5.655 5.997 1.00 91.88 92 GLU A N 1
A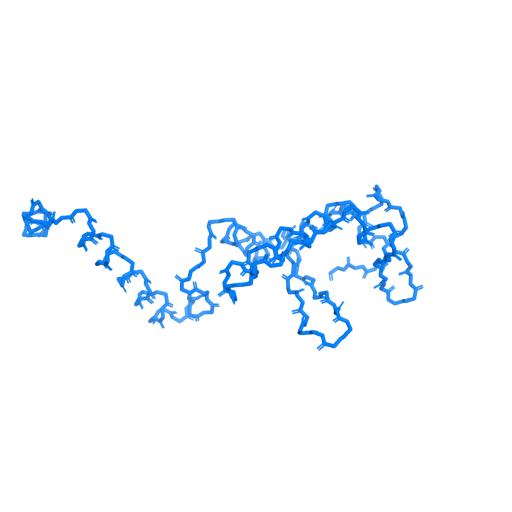TOM 712 C CA . GLU A 1 92 ? 1.790 -5.438 7.427 1.00 91.88 92 GLU A CA 1
ATOM 713 C C . GLU A 1 92 ? 0.328 -5.069 7.689 1.00 91.88 92 GLU A C 1
ATOM 715 O O . GLU A 1 92 ? -0.282 -5.637 8.594 1.00 91.88 92 GLU A O 1
ATOM 720 N N . ILE A 1 93 ? -0.245 -4.175 6.876 1.00 90.88 93 ILE A N 1
ATOM 721 C CA . ILE A 1 93 ? -1.669 -3.819 6.950 1.00 90.88 93 ILE A CA 1
ATOM 722 C C . ILE A 1 93 ? -2.523 -5.067 6.699 1.00 90.88 93 ILE A C 1
ATOM 724 O O . ILE A 1 93 ? -3.376 -5.404 7.515 1.00 90.88 93 ILE A O 1
ATOM 728 N N . TYR A 1 94 ? -2.235 -5.816 5.630 1.00 90.38 94 TYR A N 1
ATOM 729 C CA . TYR A 1 94 ? -2.913 -7.078 5.324 1.00 90.38 94 TYR A CA 1
ATOM 730 C C . TYR A 1 94 ? -2.874 -8.061 6.507 1.00 90.38 94 TYR A C 1
ATOM 732 O O . TYR A 1 94 ? -3.906 -8.606 6.888 1.00 90.38 94 TYR A O 1
ATOM 740 N N . GLN A 1 95 ? -1.718 -8.240 7.149 1.00 90.50 95 GLN A N 1
ATOM 741 C CA . GLN A 1 95 ? -1.590 -9.132 8.304 1.00 90.50 95 GLN A CA 1
ATOM 742 C C . GLN A 1 95 ? -2.409 -8.690 9.515 1.00 90.50 95 GLN A C 1
ATOM 744 O O . GLN A 1 95 ? -2.984 -9.541 10.197 1.00 90.50 95 GLN A O 1
ATOM 749 N N . GLN A 1 96 ? -2.456 -7.383 9.792 1.00 88.75 96 GLN A N 1
ATOM 750 C CA . GLN A 1 96 ? -3.270 -6.839 10.880 1.00 88.75 96 GLN A CA 1
ATOM 751 C C . GLN A 1 96 ? -4.748 -7.184 10.670 1.00 88.75 96 GLN A C 1
ATOM 753 O O . GLN A 1 96 ? -5.412 -7.603 11.618 1.00 88.75 96 GLN A O 1
ATOM 758 N N . ARG A 1 97 ? -5.224 -7.113 9.421 1.00 87.94 97 ARG A N 1
ATOM 759 C CA . ARG A 1 97 ? -6.602 -7.458 9.040 1.00 87.94 97 ARG A CA 1
ATOM 760 C C . ARG A 1 97 ? -6.907 -8.941 9.140 1.00 87.94 97 ARG A C 1
ATOM 762 O O . ARG A 1 97 ? -7.956 -9.325 9.643 1.00 87.94 97 ARG A O 1
ATOM 769 N N . THR A 1 98 ? -5.987 -9.791 8.690 1.00 88.12 98 THR A N 1
ATOM 770 C CA . THR A 1 98 ? -6.175 -11.247 8.750 1.00 88.12 98 THR A CA 1
ATOM 771 C C . THR A 1 98 ? -5.876 -11.834 10.133 1.00 88.12 98 THR A C 1
ATOM 773 O O . THR A 1 98 ? -5.954 -13.047 10.309 1.00 88.12 98 THR A O 1
ATOM 776 N N . GLY A 1 99 ? -5.473 -11.012 11.110 1.00 86.44 99 GLY A N 1
ATOM 777 C CA . GLY A 1 99 ? -5.072 -11.462 12.446 1.00 86.44 99 GLY A CA 1
ATOM 778 C C . GLY A 1 99 ? -3.789 -12.305 12.464 1.00 86.44 99 GLY A C 1
ATOM 779 O O . GLY A 1 99 ? -3.513 -12.991 13.452 1.00 86.44 99 GLY A O 1
ATOM 780 N N . SER A 1 100 ? -2.997 -12.271 11.386 1.00 86.56 100 SER A N 1
ATOM 781 C CA . SER A 1 100 ? -1.750 -13.029 11.291 1.00 86.56 100 SER A CA 1
ATOM 782 C C . SER A 1 100 ? -0.661 -12.361 12.125 1.00 86.56 100 SER A C 1
ATOM 784 O O . SER A 1 100 ? -0.430 -11.158 12.036 1.00 86.56 100 SER A O 1
ATOM 786 N N . LYS A 1 101 ? 0.038 -13.153 12.944 1.00 82.75 101 LYS A N 1
ATOM 787 C CA . LYS A 1 101 ? 1.142 -12.685 13.803 1.00 82.75 101 LYS A CA 1
ATOM 788 C C . LYS A 1 101 ? 2.517 -13.086 13.268 1.00 82.75 101 LYS A C 1
ATOM 790 O O . LYS A 1 101 ? 3.497 -13.082 14.019 1.00 82.75 101 LYS A O 1
ATOM 795 N N . VAL A 1 102 ? 2.596 -13.482 11.998 1.00 86.19 102 VAL A N 1
ATOM 796 C CA . VAL A 1 102 ? 3.846 -13.936 11.386 1.00 86.19 102 VAL A CA 1
ATOM 797 C C . VAL A 1 102 ? 4.816 -12.760 11.276 1.00 86.19 102 VAL A C 1
ATOM 799 O O . VAL A 1 102 ? 4.516 -11.702 10.737 1.00 86.19 102 VAL A O 1
ATOM 802 N N . LYS A 1 103 ? 6.032 -12.925 11.797 1.00 87.19 103 LYS A N 1
ATOM 803 C CA . LYS A 1 103 ? 7.076 -11.912 11.627 1.00 87.19 103 LYS A CA 1
ATOM 804 C C . LYS A 1 103 ? 7.842 -12.193 10.344 1.00 87.19 103 LYS A C 1
ATOM 806 O O . LYS A 1 103 ? 8.526 -13.209 10.249 1.00 87.19 103 LYS A O 1
ATOM 811 N N . ILE A 1 104 ? 7.765 -11.273 9.385 1.00 90.88 104 ILE A N 1
ATOM 812 C CA . ILE A 1 104 ? 8.550 -11.349 8.153 1.00 90.88 104 ILE A CA 1
ATOM 813 C C . ILE A 1 104 ? 9.862 -10.593 8.319 1.00 90.88 104 ILE A C 1
ATOM 815 O O . ILE A 1 104 ? 9.898 -9.419 8.682 1.00 90.88 104 ILE A O 1
ATOM 819 N N . SER 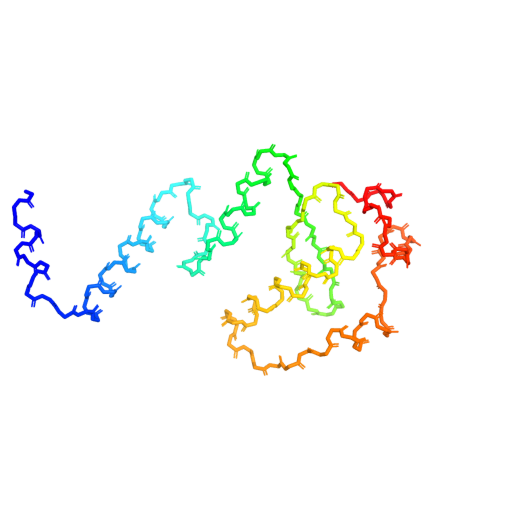A 1 105 ? 10.962 -11.268 7.993 1.00 94.62 105 SER A N 1
ATOM 820 C CA . SER A 1 105 ? 12.255 -10.615 7.817 1.00 94.62 105 SER A CA 1
ATOM 821 C C . SER A 1 105 ? 12.372 -10.105 6.384 1.00 94.62 105 SER A C 1
ATOM 823 O O . SER A 1 105 ? 12.861 -10.810 5.503 1.00 94.62 105 SER A O 1
ATOM 825 N N . TRP A 1 106 ? 11.958 -8.862 6.137 1.00 94.62 106 TRP A N 1
ATOM 826 C CA . TRP A 1 106 ? 12.065 -8.241 4.808 1.00 94.62 106 TRP A CA 1
ATOM 827 C C . TRP A 1 106 ? 13.500 -8.216 4.282 1.00 94.62 106 TRP A C 1
ATOM 829 O O . TRP A 1 106 ? 13.737 -8.429 3.099 1.00 94.62 106 TRP A O 1
ATOM 839 N N . LYS A 1 107 ? 14.484 -8.064 5.177 1.00 94.62 107 LYS A N 1
ATOM 840 C CA . LYS A 1 107 ? 15.905 -8.184 4.827 1.00 94.62 107 LYS A CA 1
ATOM 841 C C . LYS A 1 107 ? 16.250 -9.563 4.257 1.00 94.62 107 LYS A C 1
ATOM 843 O O . LYS A 1 107 ? 17.073 -9.648 3.353 1.00 94.62 107 LYS A O 1
ATOM 848 N N . TYR A 1 108 ? 15.671 -10.632 4.805 1.00 95.56 108 TYR A N 1
ATOM 849 C CA . TYR A 1 108 ? 15.845 -11.974 4.257 1.00 95.56 108 TYR A CA 1
ATOM 850 C C . TYR A 1 108 ? 15.135 -12.100 2.908 1.00 95.56 108 TYR A C 1
ATOM 852 O O . TYR A 1 108 ? 15.772 -12.524 1.952 1.00 95.56 108 TYR A O 1
ATOM 860 N N . ILE A 1 109 ? 13.871 -11.669 2.815 1.00 94.38 109 ILE A N 1
ATOM 861 C CA . ILE A 1 109 ? 13.085 -11.739 1.575 1.00 94.38 109 ILE A CA 1
ATOM 862 C C . ILE A 1 109 ? 13.827 -11.066 0.417 1.00 94.38 109 ILE A C 1
ATOM 864 O O . ILE A 1 109 ? 14.081 -11.719 -0.585 1.00 94.38 109 ILE A O 1
ATOM 868 N N . TRP A 1 110 ? 14.284 -9.824 0.587 1.00 94.44 110 TRP A N 1
ATOM 869 C CA . TRP A 1 110 ? 14.980 -9.076 -0.469 1.00 94.44 110 TRP A CA 1
ATOM 870 C C . TRP A 1 110 ? 16.401 -9.550 -0.768 1.00 94.44 110 TRP A C 1
ATOM 872 O O . TRP A 1 110 ? 16.999 -9.097 -1.738 1.00 94.44 110 TRP A O 1
ATOM 882 N N . ARG A 1 111 ? 16.965 -10.424 0.071 1.00 94.25 111 ARG A N 1
ATOM 883 C CA . ARG A 1 111 ? 18.250 -11.081 -0.198 1.00 94.25 111 ARG A CA 1
ATOM 884 C C . ARG A 1 111 ? 18.065 -12.406 -0.937 1.00 94.25 111 ARG A C 1
ATOM 886 O O . ARG A 1 111 ? 18.965 -12.811 -1.661 1.00 94.25 111 ARG A O 1
ATOM 893 N N . THR A 1 112 ? 16.950 -13.091 -0.700 1.00 93.81 112 THR A N 1
ATOM 894 C CA . THR A 1 112 ? 16.675 -14.429 -1.238 1.00 93.81 112 THR A CA 1
ATOM 895 C C . THR A 1 112 ? 15.881 -14.373 -2.543 1.00 93.81 112 THR A C 1
ATOM 897 O O . THR A 1 112 ? 16.121 -15.185 -3.429 1.00 93.81 112 THR A O 1
ATOM 900 N N . TYR A 1 113 ? 14.958 -13.419 -2.668 1.00 92.12 113 TYR A N 1
ATOM 901 C CA . TYR A 1 113 ? 14.015 -13.315 -3.776 1.00 92.12 113 TYR A CA 1
ATOM 902 C C . TYR A 1 113 ? 14.137 -11.966 -4.479 1.00 92.12 113 TYR A C 1
ATOM 904 O O . TYR A 1 113 ? 14.384 -10.936 -3.845 1.00 92.12 113 TYR A O 1
ATOM 912 N N . ASN A 1 114 ? 13.892 -11.979 -5.787 1.00 91.00 114 ASN A N 1
ATOM 913 C CA . ASN A 1 114 ? 13.815 -10.779 -6.605 1.00 91.00 114 ASN A CA 1
ATOM 914 C C . ASN A 1 114 ? 12.384 -10.542 -7.082 1.00 91.00 114 ASN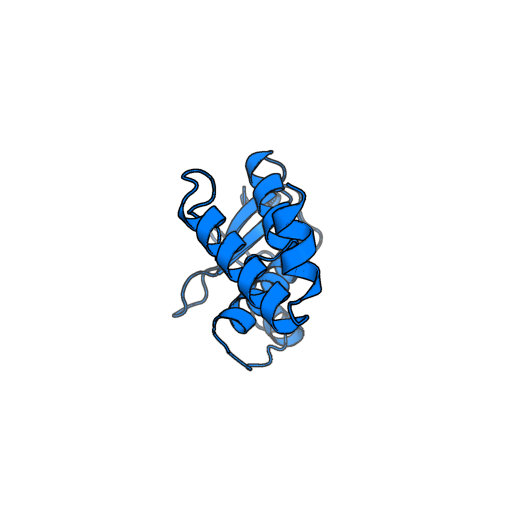 A C 1
ATOM 916 O O . ASN A 1 114 ? 11.612 -11.480 -7.264 1.00 91.00 114 ASN A O 1
ATOM 920 N N . LEU A 1 115 ? 12.056 -9.273 -7.316 1.00 94.19 115 LEU A N 1
ATOM 921 C CA . LEU A 1 115 ? 10.853 -8.906 -8.051 1.00 94.19 115 LEU A CA 1
ATOM 922 C C . LEU A 1 115 ? 11.149 -9.037 -9.543 1.00 94.19 115 LEU A C 1
ATOM 924 O O . LEU A 1 115 ? 12.237 -8.670 -9.990 1.00 94.19 115 LEU A O 1
ATOM 928 N N . SER A 1 116 ? 10.186 -9.548 -10.301 1.00 93.62 116 SER A N 1
ATOM 929 C CA . SER A 1 116 ? 10.299 -9.640 -11.753 1.00 93.62 116 SER A CA 1
ATOM 930 C C . SER A 1 116 ? 8.994 -9.257 -12.432 1.00 93.62 116 SER A C 1
ATOM 932 O O . SER A 1 116 ? 7.917 -9.445 -11.866 1.00 93.62 116 SER A O 1
ATOM 934 N N . PHE A 1 117 ? 9.115 -8.696 -13.628 1.00 94.44 117 PHE A N 1
ATOM 935 C CA . PHE A 1 117 ? 8.009 -8.313 -14.494 1.00 94.44 117 PHE A CA 1
ATOM 936 C C . PHE A 1 117 ? 8.418 -8.579 -15.944 1.00 94.44 117 PHE A C 1
ATOM 938 O O . PHE A 1 117 ? 9.514 -8.190 -16.337 1.00 94.44 117 PHE A O 1
ATOM 945 N N . ASP A 1 118 ? 7.593 -9.295 -16.712 1.00 87.38 118 ASP A N 1
ATOM 946 C CA . ASP A 1 118 ? 7.838 -9.635 -18.124 1.00 87.38 118 ASP A CA 1
ATOM 947 C C . ASP A 1 118 ? 9.282 -10.075 -18.441 1.00 87.38 118 ASP A C 1
ATOM 949 O O . ASP A 1 118 ? 9.918 -9.622 -19.388 1.00 87.38 118 ASP A O 1
ATOM 953 N N . SER A 1 119 ? 9.806 -11.013 -17.645 1.00 87.69 119 SER A N 1
ATOM 954 C CA . SER A 1 119 ? 11.179 -11.557 -17.730 1.00 87.69 119 SER A CA 1
ATOM 955 C C . SER A 1 119 ? 12.307 -10.612 -17.295 1.00 87.69 119 SER A C 1
ATOM 957 O O . SER A 1 119 ? 13.459 -11.043 -17.220 1.00 87.69 119 SER A O 1
ATOM 959 N N . PHE A 1 120 ? 12.007 -9.362 -16.944 1.00 91.06 120 PHE A N 1
ATOM 960 C CA . PHE A 1 120 ? 12.970 -8.439 -16.354 1.00 91.06 120 PHE A CA 1
ATOM 961 C C . PHE A 1 120 ? 12.999 -8.585 -14.840 1.00 91.06 120 PHE A C 1
ATOM 963 O O . PHE A 1 120 ? 11.968 -8.579 -14.171 1.00 91.06 120 PHE A O 1
ATOM 970 N N . THR A 1 121 ? 14.203 -8.703 -14.289 1.00 94.06 121 THR A N 1
ATOM 971 C CA . THR A 1 121 ? 14.414 -8.682 -12.841 1.00 94.06 121 THR A CA 1
ATOM 972 C C . THR A 1 121 ? 14.661 -7.245 -12.396 1.00 94.06 121 THR A C 1
ATOM 974 O O . THR A 1 121 ? 15.491 -6.560 -12.982 1.00 94.06 121 THR A O 1
ATOM 977 N N . LEU A 1 122 ? 13.960 -6.799 -11.353 1.00 93.69 122 LEU A N 1
ATOM 978 C CA . LEU A 1 122 ? 14.122 -5.472 -10.753 1.00 93.69 122 LEU A CA 1
ATOM 979 C C . LEU A 1 122 ? 15.326 -5.494 -9.794 1.00 93.69 122 LEU A C 1
ATOM 981 O O . LEU A 1 122 ? 15.184 -5.648 -8.572 1.00 93.69 122 LEU A O 1
ATOM 985 N N . ASP A 1 123 ? 16.520 -5.421 -10.372 1.00 91.00 123 ASP A N 1
ATOM 986 C CA . ASP A 1 123 ? 17.821 -5.570 -9.716 1.00 91.00 123 ASP A CA 1
ATOM 987 C C . ASP A 1 123 ? 18.424 -4.245 -9.220 1.00 91.00 123 ASP A C 1
ATOM 989 O O . ASP A 1 123 ? 19.058 -4.216 -8.159 1.00 91.00 123 ASP A O 1
ATOM 993 N N . ASP A 1 124 ? 18.174 -3.142 -9.924 1.00 94.12 124 ASP A N 1
ATOM 994 C CA . ASP A 1 124 ? 18.588 -1.804 -9.516 1.00 94.12 124 ASP A CA 1
ATOM 995 C C . ASP A 1 124 ? 17.535 -1.143 -8.616 1.00 94.12 124 ASP A C 1
ATOM 997 O O . ASP A 1 124 ? 16.440 -0.774 -9.037 1.00 94.12 124 ASP A O 1
ATOM 1001 N N . ASN A 1 125 ? 17.897 -0.955 -7.347 1.00 94.62 125 ASN A N 1
ATOM 1002 C CA . ASN A 1 125 ? 17.031 -0.337 -6.349 1.00 94.62 125 ASN A CA 1
ATOM 1003 C C . ASN A 1 125 ? 16.741 1.145 -6.623 1.00 94.62 125 ASN A C 1
ATOM 1005 O O . ASN A 1 125 ? 15.729 1.640 -6.126 1.00 94.62 125 ASN A O 1
ATOM 1009 N N . ASP A 1 126 ? 17.617 1.841 -7.346 1.00 95.81 126 ASP A N 1
ATOM 1010 C CA . ASP A 1 126 ? 17.506 3.280 -7.589 1.00 95.81 126 ASP A CA 1
ATOM 1011 C C . ASP A 1 126 ? 16.874 3.585 -8.960 1.00 95.81 126 ASP A C 1
ATOM 1013 O O . ASP A 1 126 ? 16.483 4.723 -9.228 1.00 95.81 126 ASP A O 1
ATOM 1017 N N . SER A 1 127 ? 16.675 2.560 -9.795 1.00 95.38 127 SER A N 1
ATOM 1018 C CA . SER A 1 127 ? 15.911 2.666 -11.036 1.00 95.38 127 SER A CA 1
ATOM 1019 C C . SER A 1 127 ? 14.414 2.837 -10.772 1.00 95.38 127 SER A C 1
ATOM 1021 O O . SER A 1 127 ? 13.829 2.208 -9.884 1.00 95.38 127 SER A O 1
ATOM 1023 N N . CYS A 1 128 ? 13.783 3.684 -11.586 1.00 95.56 128 CYS A N 1
ATOM 1024 C CA . CYS A 1 128 ? 12.334 3.850 -11.617 1.00 95.56 128 CYS A CA 1
ATOM 1025 C C . CYS A 1 128 ? 11.669 2.558 -12.106 1.00 95.56 128 CYS A C 1
ATOM 1027 O O . CYS A 1 128 ? 12.130 1.956 -13.078 1.00 95.56 128 CYS A O 1
ATOM 1029 N N . ILE A 1 129 ? 10.559 2.159 -11.485 1.00 94.62 129 ILE A N 1
ATOM 1030 C CA . ILE A 1 129 ? 9.792 0.975 -11.902 1.00 94.62 129 ILE A CA 1
ATOM 1031 C C . ILE A 1 129 ? 9.272 1.096 -13.344 1.00 94.62 129 ILE A C 1
ATOM 1033 O O . ILE A 1 129 ? 9.215 0.096 -14.057 1.00 94.62 129 ILE A O 1
ATOM 1037 N N . GLY A 1 130 ? 9.011 2.320 -13.815 1.00 92.50 130 GLY A N 1
ATOM 1038 C CA . GLY A 1 130 ? 8.621 2.590 -15.201 1.00 92.50 130 GLY A CA 1
ATOM 1039 C C . GLY A 1 130 ? 9.680 2.191 -16.234 1.00 92.50 130 GLY A C 1
ATOM 1040 O O . GLY A 1 130 ? 9.330 1.824 -17.353 1.00 92.50 130 GLY A O 1
ATOM 1041 N N . ASN A 1 131 ? 10.967 2.160 -15.861 1.00 91.94 131 ASN A N 1
ATOM 1042 C CA . ASN A 1 131 ? 12.039 1.697 -16.754 1.00 91.94 131 ASN A CA 1
ATOM 1043 C C . ASN A 1 131 ? 11.933 0.196 -17.064 1.00 91.94 131 ASN A C 1
ATOM 1045 O O . ASN A 1 131 ? 12.465 -0.261 -18.072 1.00 91.94 131 ASN A O 1
ATOM 1049 N N . TYR A 1 132 ? 11.238 -0.555 -16.208 1.00 91.25 132 TYR A N 1
ATOM 1050 C CA . TYR A 1 132 ? 10.960 -1.978 -16.380 1.00 91.25 132 TYR A CA 1
ATOM 1051 C C . TYR A 1 132 ? 9.615 -2.230 -17.084 1.00 91.25 132 TYR A C 1
ATOM 1053 O O . TYR A 1 132 ? 9.190 -3.376 -17.179 1.00 91.25 132 TYR A O 1
ATOM 1061 N N . GLY A 1 133 ? 8.935 -1.182 -17.569 1.00 89.38 133 GLY A N 1
ATOM 1062 C CA . GLY A 1 133 ? 7.624 -1.288 -18.219 1.00 89.38 133 GLY A CA 1
ATOM 1063 C C . GLY A 1 133 ? 6.441 -1.387 -17.253 1.00 89.38 133 GLY A C 1
ATOM 1064 O O . GLY A 1 133 ? 5.339 -1.706 -17.685 1.00 89.38 133 GLY A O 1
ATOM 1065 N N . ILE A 1 134 ? 6.655 -1.118 -15.960 1.00 90.06 134 ILE A N 1
ATOM 1066 C CA . ILE A 1 134 ? 5.593 -1.118 -14.949 1.00 90.06 134 ILE A CA 1
ATOM 1067 C C . ILE A 1 134 ? 4.946 0.270 -14.920 1.00 90.06 134 ILE A C 1
ATOM 1069 O O . ILE A 1 134 ? 5.596 1.246 -14.539 1.00 90.06 134 ILE A O 1
ATOM 1073 N N . SER A 1 135 ? 3.673 0.348 -15.308 1.00 83.44 135 SER A N 1
ATOM 1074 C CA . SER A 1 135 ? 2.868 1.576 -15.371 1.00 83.44 135 SER A CA 1
ATOM 1075 C C . SER A 1 135 ? 1.434 1.335 -14.937 1.00 83.44 135 SER A C 1
ATOM 1077 O O . SER A 1 135 ? 0.939 0.224 -15.228 1.00 83.44 135 SER A O 1
#

pLDDT: mean 90.25, std 6.54, range [55.0, 97.31]

Organism: NCBI:txid116150

Foldseek 3Di:
DVVVVVVVVVDDPVRVVVVVLVVQLVVQCPDPVNNPPDSPDDPVVVVLVVCVVVVQKDWDWQDDPPDGTQTFIDGQQAFLLRVLVRVVVSVVVVCVVVVHPDDDDSVVCVVPDFDDDPNDTSPDRGHGVVVRVDD

InterPro domains:
  IPR029071 Ubiquitin-like domain superfamily [SSF54236] (55-134)
  IPR039690 U11/U12 small nuclear ribonucleoprotein 25kDa protein [PTHR14942] (21-134)
  IPR040610 SNRNP25, ubiquitin-like domain [PF18036] (43-135)
  IPR040610 SNRNP25, ubiquitin-like domain [cd17058] (57-135)

Secondary structure (DSSP, 8-st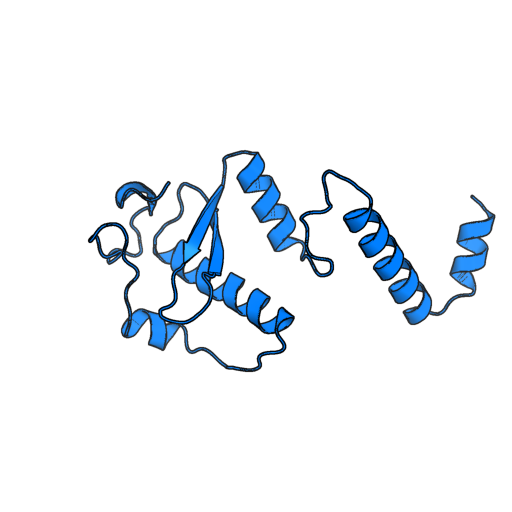ate):
-HHHHHHHTTS-HHHHHHHHHHHHHHHHHH-TTTTTS-TT--HHHHHHHHHHHTTSEEEEEEEETTEEEEEEEEETT-BHHHHHHHHHHHHHHHHHHHT--PPP-HHHHHHH---EETTEE---TTSBGGGGT--

Radius of gyration: 19.69 Å; chains: 1; bounding box: 49×41×47 Å

Sequence (135 aa):
MEDIAEVADTLSHDDLLEITKSSLVNLLRTDSLLSDLPSDIILEEIISLIAVEHGQSISIYIARDDEPPLKVIVPQNATVRELKKAIARHFEIYQQRTGSKVKISWKYIWRTYNLSFDSFTLDDNDSCIGNYGIS